Protein AF-A0AAJ2UNJ1-F1 (afdb_monomer)

Radius of gyration: 18.23 Å; Cα contacts (8 Å, |Δi|>4): 199; chains: 1; bounding box: 63×44×53 Å

Mean predicted aligned error: 11.53 Å

Structure (mmCIF, N/CA/C/O backbone):
data_AF-A0AAJ2UNJ1-F1
#
_entry.id   AF-A0AAJ2UNJ1-F1
#
loop_
_atom_site.group_PDB
_atom_site.id
_atom_site.type_symbol
_atom_site.label_atom_id
_atom_site.label_alt_id
_atom_site.label_comp_id
_atom_site.label_asym_id
_atom_site.label_entity_id
_atom_site.label_seq_id
_atom_site.pdbx_PDB_ins_code
_atom_site.Cartn_x
_atom_site.Cartn_y
_atom_site.Cartn_z
_atom_site.occupancy
_atom_site.B_iso_or_equiv
_atom_site.auth_seq_id
_atom_site.auth_comp_id
_atom_site.auth_asym_id
_atom_site.auth_atom_id
_atom_site.pdbx_PDB_model_num
ATOM 1 N N . MET A 1 1 ? -43.414 6.847 25.681 1.00 37.72 1 MET A N 1
ATOM 2 C CA . MET A 1 1 ? -43.436 5.365 25.660 1.00 37.72 1 MET A CA 1
ATOM 3 C C . MET A 1 1 ? -42.540 4.934 24.502 1.00 37.72 1 MET A C 1
ATOM 5 O O . MET A 1 1 ? -42.854 5.292 23.382 1.00 37.72 1 MET A O 1
ATOM 9 N N . LYS A 1 2 ? -41.280 4.579 24.801 1.00 38.00 2 LYS A N 1
ATOM 10 C CA . LYS A 1 2 ? -40.747 3.195 24.901 1.00 38.00 2 LYS A CA 1
ATOM 11 C C . LYS A 1 2 ? -40.383 2.679 23.491 1.00 38.00 2 LYS A C 1
ATOM 13 O O . LYS A 1 2 ? -41.285 2.357 22.737 1.00 38.00 2 LYS A O 1
ATOM 18 N N . SER A 1 3 ? -39.159 2.926 23.015 1.00 46.81 3 SER A N 1
ATOM 19 C CA . SER A 1 3 ? -37.937 2.104 23.182 1.00 46.81 3 SER A CA 1
ATOM 20 C C . SER A 1 3 ? -37.978 0.765 22.446 1.00 46.81 3 SER A C 1
ATOM 22 O O . SER A 1 3 ? -38.972 0.053 22.546 1.00 46.81 3 SER A O 1
ATOM 24 N N . ALA A 1 4 ? -36.807 0.424 21.895 1.00 41.75 4 ALA A N 1
ATOM 25 C CA . ALA A 1 4 ? -36.322 -0.900 21.497 1.00 41.75 4 ALA A CA 1
ATOM 26 C C . ALA A 1 4 ? -36.535 -1.307 20.030 1.00 41.75 4 ALA A C 1
ATOM 28 O O . ALA A 1 4 ? -37.452 -2.048 19.704 1.00 41.75 4 ALA A O 1
ATOM 29 N N . ASP A 1 5 ? -35.605 -0.851 19.190 1.00 42.66 5 ASP A N 1
ATOM 30 C CA . ASP A 1 5 ? -34.996 -1.644 18.113 1.00 42.66 5 ASP A CA 1
ATOM 31 C C . ASP A 1 5 ? -33.625 -0.986 17.827 1.00 42.66 5 ASP A C 1
ATOM 33 O O . ASP A 1 5 ? -33.431 -0.243 16.878 1.00 42.66 5 ASP A O 1
ATOM 37 N N . GLU A 1 6 ? -32.674 -0.902 18.761 1.00 43.62 6 GLU A N 1
ATOM 38 C CA . GLU A 1 6 ? -31.904 -1.989 19.386 1.00 43.62 6 GLU A CA 1
ATOM 39 C C . GLU A 1 6 ? -31.674 -3.231 18.508 1.00 43.62 6 GLU A C 1
ATOM 41 O O . GLU A 1 6 ? -31.698 -4.363 18.973 1.00 43.62 6 GLU A O 1
ATOM 46 N N . ALA A 1 7 ? -31.371 -3.008 17.228 1.00 38.28 7 ALA A N 1
ATOM 47 C CA . ALA A 1 7 ? -30.660 -3.982 16.401 1.00 38.28 7 ALA A CA 1
ATOM 48 C C . ALA A 1 7 ? -29.450 -3.384 15.668 1.00 38.28 7 ALA A C 1
ATOM 50 O O . ALA A 1 7 ? -28.860 -4.041 14.813 1.00 38.28 7 ALA A O 1
ATOM 51 N N . GLN A 1 8 ? -28.958 -2.208 16.083 1.00 42.62 8 GLN A N 1
ATOM 52 C CA . GLN A 1 8 ? -27.571 -1.811 15.803 1.00 42.62 8 GLN A CA 1
ATOM 53 C C . GLN A 1 8 ? -26.628 -2.526 16.782 1.00 42.62 8 GLN A C 1
ATOM 55 O O . GLN A 1 8 ? -25.827 -1.944 17.511 1.00 42.62 8 GLN A O 1
ATOM 60 N N . LYS A 1 9 ? -26.805 -3.846 16.840 1.00 36.94 9 LYS A N 1
ATOM 61 C CA . LYS A 1 9 ? -26.026 -4.779 17.625 1.00 36.94 9 LYS A CA 1
ATOM 62 C C . LYS A 1 9 ? -24.700 -4.954 16.904 1.00 36.94 9 LYS A C 1
ATOM 64 O O . LYS A 1 9 ? -24.553 -5.815 16.047 1.00 36.94 9 LYS A O 1
ATOM 69 N N . THR A 1 10 ? -23.746 -4.111 17.283 1.00 38.69 10 THR A N 1
ATOM 70 C CA . THR A 1 10 ? -22.333 -4.487 17.280 1.00 38.69 10 THR A CA 1
ATOM 71 C C . THR A 1 10 ? -21.801 -4.837 15.887 1.00 38.69 10 THR A C 1
ATOM 73 O O . THR A 1 10 ? -21.350 -5.957 15.650 1.00 38.69 10 THR A O 1
ATOM 76 N N . THR A 1 11 ? -21.779 -3.872 14.961 1.00 41.59 11 THR A N 1
ATOM 77 C CA . THR A 1 11 ? -20.782 -3.957 13.886 1.00 41.59 11 THR A CA 1
ATOM 78 C C . THR A 1 11 ? -19.439 -3.867 14.588 1.00 41.59 11 THR A C 1
ATOM 80 O O . THR A 1 11 ? -19.086 -2.824 15.137 1.00 41.59 11 THR A O 1
ATOM 83 N N . MET A 1 12 ? -18.770 -5.010 14.707 1.00 40.31 12 MET A N 1
ATOM 84 C CA . MET A 1 12 ? -17.450 -5.134 15.305 1.00 40.31 12 MET A CA 1
ATOM 85 C C . MET A 1 12 ? -16.583 -3.971 14.816 1.00 40.31 12 MET A C 1
ATOM 87 O O . MET A 1 12 ? -16.568 -3.687 13.619 1.00 40.31 12 MET A O 1
ATOM 91 N N . ASN A 1 13 ? -15.905 -3.281 15.735 1.00 45.16 13 ASN A N 1
ATOM 92 C CA . ASN A 1 13 ? -14.900 -2.264 15.423 1.00 45.16 13 ASN A CA 1
ATOM 93 C C . ASN A 1 13 ? -13.720 -2.936 14.692 1.00 45.16 13 ASN A C 1
ATOM 95 O O . ASN A 1 13 ? -12.683 -3.233 15.271 1.00 45.16 13 ASN A O 1
ATOM 99 N N . GLY A 1 14 ? -13.933 -3.245 13.421 1.00 51.12 14 GLY A N 1
ATOM 100 C CA . GLY A 1 14 ? -12.994 -3.804 12.464 1.00 51.12 14 GLY A CA 1
ATOM 101 C C . GLY A 1 14 ? -13.311 -3.149 11.132 1.00 51.12 14 GLY A C 1
ATOM 102 O O . GLY A 1 14 ? -13.806 -3.799 10.219 1.00 51.12 14 GLY A O 1
ATOM 103 N N . GLY A 1 15 ? -13.162 -1.823 11.085 1.00 69.94 15 GLY A N 1
ATOM 104 C CA . GLY A 1 15 ? -13.466 -1.030 9.902 1.00 69.94 15 GLY A CA 1
ATOM 105 C C . GLY A 1 15 ? -12.685 -1.542 8.696 1.00 69.94 15 GLY A C 1
ATOM 106 O O . GLY A 1 15 ? -11.512 -1.902 8.806 1.00 69.94 15 GLY A O 1
ATOM 107 N N . THR A 1 16 ? -13.356 -1.588 7.550 1.00 74.19 16 THR A N 1
ATOM 108 C CA . THR A 1 16 ? -12.691 -1.796 6.266 1.00 74.19 16 THR A CA 1
ATOM 109 C C . THR A 1 16 ? -11.725 -0.636 6.025 1.00 74.19 16 THR A C 1
ATOM 111 O O . THR A 1 16 ? -12.111 0.519 6.194 1.00 74.19 16 THR A O 1
ATOM 114 N N . VAL A 1 17 ? -10.481 -0.933 5.651 1.00 82.75 17 VAL A N 1
ATOM 115 C CA . VAL A 1 17 ? -9.459 0.088 5.372 1.00 82.75 17 VAL A CA 1
ATOM 116 C C . VAL A 1 17 ? -9.212 0.126 3.873 1.00 82.75 17 VAL A C 1
ATOM 118 O O . VAL A 1 17 ? -8.845 -0.890 3.287 1.00 82.75 17 VAL A O 1
ATOM 121 N N . GLU A 1 18 ? -9.418 1.282 3.250 1.00 86.81 18 GLU A N 1
ATOM 122 C CA . GLU A 1 18 ? -9.083 1.508 1.845 1.00 86.81 18 GLU A CA 1
ATOM 123 C C . GLU A 1 18 ? -7.770 2.282 1.743 1.00 86.81 18 GLU A C 1
ATOM 125 O O . GLU A 1 18 ? -7.613 3.335 2.360 1.00 86.81 18 GLU A O 1
ATOM 130 N N . LEU A 1 19 ? -6.833 1.754 0.957 1.00 89.12 19 LEU A N 1
ATOM 131 C CA . LEU A 1 19 ? -5.530 2.355 0.717 1.00 89.12 19 LEU A CA 1
ATOM 132 C C . LEU A 1 19 ? -5.208 2.393 -0.770 1.00 89.12 19 LEU A C 1
ATOM 134 O O . LEU A 1 19 ? -5.429 1.422 -1.491 1.00 89.12 19 LEU A O 1
ATOM 138 N N . ARG A 1 20 ? -4.557 3.467 -1.2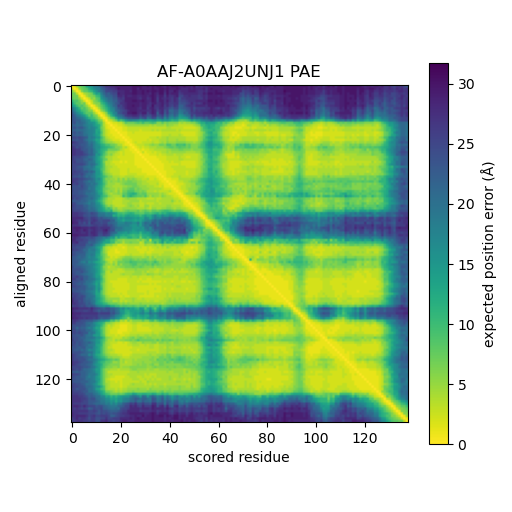04 1.00 89.75 20 ARG A N 1
ATOM 139 C CA . ARG A 1 20 ? -3.913 3.560 -2.515 1.00 89.75 20 ARG A CA 1
ATOM 140 C C . ARG A 1 20 ? -2.407 3.536 -2.323 1.00 89.75 20 ARG A C 1
ATOM 142 O O . ARG A 1 20 ? -1.871 4.281 -1.506 1.00 89.75 20 ARG A O 1
ATOM 149 N N . ILE A 1 21 ? -1.723 2.674 -3.070 1.00 89.75 21 ILE A N 1
ATOM 150 C CA . ILE A 1 21 ? -0.268 2.531 -2.998 1.00 89.75 21 ILE A CA 1
ATOM 151 C C . ILE A 1 21 ? 0.337 2.787 -4.373 1.00 89.75 21 ILE A C 1
ATOM 153 O O . ILE A 1 21 ? 0.098 2.025 -5.311 1.00 89.75 21 ILE A O 1
ATOM 157 N N . GLY A 1 22 ? 1.124 3.852 -4.482 1.00 89.19 22 GLY A N 1
ATOM 158 C CA . GLY A 1 22 ? 1.885 4.207 -5.677 1.00 89.19 22 GLY A CA 1
ATOM 159 C C . GLY A 1 22 ? 3.369 3.898 -5.505 1.00 89.19 22 GLY A C 1
ATOM 160 O O . GLY A 1 22 ? 3.911 4.010 -4.405 1.00 89.19 22 GLY A O 1
ATOM 161 N N . VAL A 1 23 ? 4.028 3.510 -6.595 1.00 87.62 23 VAL A N 1
ATOM 162 C CA . VAL A 1 23 ? 5.487 3.385 -6.665 1.00 87.62 23 VAL A CA 1
ATOM 163 C C . VAL A 1 23 ? 5.971 4.211 -7.842 1.00 87.62 23 VAL A C 1
ATOM 165 O O . VAL A 1 23 ? 5.546 3.957 -8.970 1.00 87.62 23 VAL A O 1
ATOM 168 N N . ASP A 1 24 ? 6.876 5.152 -7.588 1.00 82.69 24 ASP A N 1
ATOM 169 C CA . ASP A 1 24 ? 7.477 5.940 -8.659 1.00 82.69 24 ASP A CA 1
ATOM 170 C C . ASP A 1 24 ? 8.300 5.066 -9.610 1.00 82.69 24 ASP A C 1
ATOM 172 O O . ASP A 1 24 ? 8.989 4.119 -9.211 1.00 82.69 24 ASP A O 1
ATOM 176 N N . GLY A 1 25 ? 8.265 5.442 -10.886 1.00 76.06 25 GLY A N 1
ATOM 177 C CA . GLY A 1 25 ? 8.967 4.762 -11.966 1.00 76.06 25 GLY A CA 1
ATOM 178 C C . GLY A 1 25 ? 8.044 3.922 -12.846 1.00 76.06 25 GLY A C 1
ATOM 179 O O . GLY A 1 25 ? 7.017 3.389 -12.420 1.00 76.06 25 GLY A O 1
ATOM 180 N N . GLU A 1 26 ? 8.431 3.802 -14.112 1.00 75.50 26 GLU A N 1
ATOM 181 C CA . GLU A 1 26 ? 7.666 3.081 -15.125 1.00 75.50 26 GLU A CA 1
ATOM 182 C C . GLU A 1 26 ? 7.413 1.624 -14.697 1.00 75.50 26 GLU A C 1
ATOM 184 O O . GLU A 1 26 ? 8.333 0.866 -14.384 1.00 75.50 26 GLU A O 1
ATOM 189 N N . GLY A 1 27 ? 6.137 1.230 -14.628 1.00 77.25 27 GLY A N 1
ATOM 190 C CA . GLY A 1 27 ? 5.733 -0.126 -14.239 1.00 77.25 27 GLY A CA 1
ATOM 191 C C . GLY A 1 27 ? 5.957 -0.486 -12.761 1.00 77.25 27 GLY A C 1
ATOM 192 O O . GLY A 1 27 ? 5.759 -1.651 -12.383 1.00 77.25 27 GLY A O 1
ATOM 193 N N . GLY A 1 28 ? 6.335 0.477 -11.910 1.00 82.69 28 GLY A N 1
ATOM 194 C CA . GLY A 1 28 ? 6.568 0.271 -10.477 1.00 82.69 28 GLY A CA 1
ATOM 195 C C . GLY A 1 28 ? 5.333 -0.268 -9.756 1.00 82.69 28 GLY A C 1
ATOM 196 O O . GLY A 1 28 ? 5.399 -1.312 -9.095 1.00 82.69 28 GLY A O 1
ATOM 197 N N . SER A 1 29 ? 4.187 0.383 -9.955 1.00 85.69 29 SER A N 1
ATOM 198 C CA . SER A 1 29 ? 2.905 0.002 -9.354 1.00 85.69 29 SER A CA 1
ATOM 199 C C . SER A 1 29 ? 2.349 -1.316 -9.920 1.00 85.69 29 SER A C 1
ATOM 201 O O . SER A 1 29 ? 1.843 -2.147 -9.165 1.00 85.69 29 SER A O 1
ATOM 203 N N . ALA A 1 30 ? 2.538 -1.595 -11.215 1.00 84.12 30 ALA A N 1
ATOM 204 C CA . ALA A 1 30 ? 2.143 -2.876 -11.815 1.00 84.12 30 ALA A CA 1
ATOM 205 C C . ALA A 1 30 ? 2.959 -4.054 -11.254 1.00 84.12 30 ALA A C 1
ATOM 207 O O . ALA A 1 30 ? 2.433 -5.143 -10.999 1.00 84.12 30 ALA A O 1
ATOM 208 N N . THR A 1 31 ? 4.256 -3.839 -11.020 1.00 85.81 31 THR A N 1
ATOM 209 C CA . THR A 1 31 ? 5.102 -4.870 -10.416 1.00 85.81 31 THR A CA 1
ATOM 210 C C . THR A 1 31 ? 4.784 -5.063 -8.936 1.00 85.81 31 THR A C 1
ATOM 212 O O . THR A 1 31 ? 4.836 -6.200 -8.464 1.00 85.81 31 THR A O 1
ATOM 215 N N . LEU A 1 32 ? 4.406 -3.992 -8.227 1.00 86.62 32 LEU A N 1
ATOM 216 C CA . LEU A 1 32 ? 3.931 -4.072 -6.848 1.00 86.62 32 LEU A CA 1
ATOM 217 C C . LEU A 1 32 ? 2.651 -4.901 -6.779 1.00 86.62 32 LEU A C 1
ATOM 219 O O . LEU A 1 32 ? 2.608 -5.865 -6.024 1.00 86.62 32 LEU A O 1
ATOM 223 N N . TYR A 1 33 ? 1.659 -4.597 -7.620 1.00 87.06 33 TYR A N 1
ATOM 224 C CA . TYR A 1 33 ? 0.415 -5.363 -7.702 1.00 87.06 33 TYR A CA 1
ATOM 225 C C . TYR A 1 33 ? 0.675 -6.857 -7.900 1.00 87.06 33 TYR A C 1
ATOM 227 O O . TYR A 1 33 ? 0.160 -7.682 -7.153 1.00 87.06 33 TYR A O 1
ATOM 235 N N . ARG A 1 34 ? 1.532 -7.219 -8.865 1.00 85.75 34 ARG A N 1
ATOM 236 C CA . ARG A 1 34 ? 1.878 -8.625 -9.122 1.00 85.75 34 ARG A CA 1
ATOM 237 C C . ARG A 1 34 ? 2.574 -9.287 -7.934 1.00 85.75 34 ARG A C 1
ATOM 239 O O . ARG A 1 34 ? 2.449 -10.497 -7.764 1.00 85.75 34 ARG A O 1
ATOM 246 N N . TRP A 1 35 ? 3.351 -8.531 -7.167 1.00 86.50 35 TRP A N 1
ATOM 247 C CA . TRP A 1 35 ? 4.042 -9.045 -5.992 1.00 86.50 35 TRP A CA 1
ATOM 248 C C . TRP A 1 35 ? 3.065 -9.247 -4.826 1.00 86.50 35 TRP A C 1
ATOM 250 O O . TRP A 1 35 ? 3.025 -10.340 -4.272 1.00 86.50 35 TRP A O 1
ATOM 260 N N . LEU A 1 36 ? 2.201 -8.266 -4.541 1.00 87.12 36 LEU A N 1
ATOM 261 C CA . LEU A 1 36 ? 1.164 -8.368 -3.507 1.00 87.12 36 LEU A CA 1
ATOM 262 C C . LEU A 1 36 ? 0.130 -9.457 -3.826 1.00 87.12 36 LEU A C 1
ATOM 264 O O . LEU A 1 36 ? -0.273 -10.199 -2.942 1.00 87.12 36 LEU A O 1
ATOM 268 N N . ALA A 1 37 ? -0.247 -9.626 -5.096 1.00 86.44 37 ALA A N 1
ATOM 269 C CA . ALA A 1 37 ? -1.172 -10.676 -5.530 1.00 86.44 37 ALA A CA 1
ATOM 270 C C . ALA A 1 37 ? -0.628 -12.107 -5.345 1.00 86.44 37 ALA A C 1
ATOM 272 O O . ALA A 1 37 ? -1.384 -13.068 -5.476 1.00 86.44 37 ALA A O 1
ATOM 273 N N . ARG A 1 38 ? 0.677 -12.269 -5.078 1.00 85.62 38 ARG A N 1
ATOM 274 C CA . ARG A 1 38 ? 1.287 -13.564 -4.733 1.00 85.62 38 ARG A CA 1
ATOM 275 C C . ARG A 1 38 ? 1.281 -13.841 -3.233 1.00 85.62 38 ARG A C 1
ATOM 277 O O . ARG A 1 38 ? 1.620 -14.957 -2.848 1.00 85.62 38 ARG A O 1
ATOM 284 N N . ASP A 1 39 ? 0.933 -12.856 -2.411 1.00 82.00 39 ASP A N 1
ATOM 285 C CA . ASP A 1 39 ? 0.828 -13.023 -0.971 1.00 82.00 39 ASP A CA 1
ATOM 286 C C . ASP A 1 39 ? -0.538 -13.649 -0.626 1.00 82.00 39 ASP A C 1
ATOM 288 O O . ASP A 1 39 ? -1.582 -13.037 -0.887 1.00 82.00 39 ASP A O 1
ATOM 292 N N . PRO A 1 40 ? -0.567 -14.883 -0.087 1.00 76.44 40 PRO A N 1
ATOM 293 C CA . PRO A 1 40 ? -1.820 -15.558 0.217 1.00 76.44 40 PRO A CA 1
ATOM 294 C C . PRO A 1 40 ? -2.603 -14.838 1.319 1.00 76.44 40 PRO A C 1
ATOM 296 O O . PRO A 1 40 ? -3.826 -14.802 1.244 1.00 76.44 40 PRO A O 1
ATOM 299 N N . ASP A 1 41 ? -1.933 -14.235 2.304 1.00 78.19 41 ASP A N 1
ATOM 300 C CA . ASP A 1 41 ? -2.594 -13.551 3.418 1.00 78.19 41 ASP A CA 1
ATOM 301 C C . ASP A 1 41 ? -3.387 -12.344 2.899 1.00 78.19 41 ASP A C 1
ATOM 303 O O . ASP A 1 41 ? -4.576 -12.198 3.185 1.00 78.19 41 ASP A O 1
ATOM 307 N N . LEU A 1 42 ? -2.780 -11.555 2.008 1.00 78.00 42 LEU A N 1
ATOM 308 C CA . LEU A 1 42 ? -3.448 -10.421 1.361 1.00 78.00 42 LEU A CA 1
ATOM 309 C C . LEU A 1 42 ? -4.568 -10.846 0.410 1.00 78.00 42 LEU A C 1
ATOM 311 O O . LEU A 1 42 ? -5.589 -10.163 0.324 1.00 78.00 42 LEU A O 1
ATOM 315 N N . ALA A 1 43 ? -4.408 -11.975 -0.283 1.00 76.50 43 ALA A N 1
ATOM 316 C CA . ALA A 1 43 ? -5.452 -12.518 -1.147 1.00 76.50 43 ALA A CA 1
ATOM 317 C C . ALA A 1 43 ? -6.698 -12.972 -0.361 1.00 76.50 43 ALA A C 1
ATOM 319 O O . ALA A 1 43 ? -7.810 -12.891 -0.886 1.00 76.50 43 ALA A O 1
ATOM 320 N N . TYR A 1 44 ? -6.530 -13.428 0.887 1.00 78.25 44 TYR A N 1
ATOM 321 C CA . TYR A 1 44 ? -7.644 -13.810 1.761 1.00 78.25 44 TYR A CA 1
ATOM 322 C C . TYR A 1 44 ? -8.246 -12.628 2.528 1.00 78.25 44 TYR A C 1
ATOM 324 O O . TYR A 1 44 ? -9.452 -12.617 2.777 1.00 78.25 44 TYR A O 1
ATOM 332 N N . GLN A 1 45 ? -7.428 -11.646 2.915 1.00 79.44 45 GLN A N 1
ATOM 333 C CA . GLN A 1 45 ? -7.831 -10.567 3.824 1.00 79.44 45 GLN A CA 1
ATOM 334 C C . GLN A 1 45 ? -8.217 -9.256 3.124 1.00 79.44 45 GLN A C 1
ATOM 336 O O . GLN A 1 45 ? -8.683 -8.321 3.786 1.00 79.44 45 GLN A O 1
ATOM 341 N N . GLY A 1 46 ? -8.058 -9.166 1.802 1.00 78.00 46 GLY A N 1
ATOM 342 C CA . GLY A 1 46 ? -8.361 -7.951 1.061 1.00 78.00 46 GLY A CA 1
ATOM 343 C C . GLY A 1 46 ? -8.740 -8.160 -0.399 1.00 78.00 46 GLY A C 1
ATOM 344 O O . GLY A 1 46 ? -8.660 -9.249 -0.966 1.00 78.00 46 GLY A O 1
ATOM 345 N N . ARG A 1 47 ? -9.179 -7.070 -1.027 1.00 83.50 47 ARG A N 1
ATOM 346 C CA . ARG A 1 47 ? -9.347 -6.962 -2.476 1.00 83.50 47 ARG A CA 1
ATOM 347 C C . ARG A 1 47 ? -8.367 -5.934 -3.006 1.00 83.50 47 ARG A C 1
ATOM 349 O O . ARG A 1 47 ? -8.294 -4.825 -2.491 1.00 83.50 47 ARG A O 1
ATOM 356 N N . MET A 1 48 ? -7.638 -6.307 -4.048 1.00 85.56 48 MET A N 1
ATOM 357 C CA . MET A 1 48 ? -6.698 -5.426 -4.729 1.00 85.56 48 MET A CA 1
ATOM 358 C C . MET A 1 48 ? -7.193 -5.164 -6.143 1.00 85.56 48 MET A C 1
ATOM 360 O O . MET A 1 48 ? -7.574 -6.100 -6.847 1.00 85.56 48 MET A O 1
ATOM 364 N N . SER A 1 49 ? -7.163 -3.907 -6.570 1.00 84.25 49 SER A N 1
ATOM 365 C CA . SER A 1 49 ? -7.503 -3.524 -7.937 1.00 84.25 49 SER A CA 1
ATOM 366 C C . SER A 1 49 ? -6.497 -2.517 -8.486 1.00 84.25 49 SER A C 1
ATOM 368 O O . SER A 1 49 ? -6.087 -1.602 -7.768 1.00 84.25 49 SER A O 1
ATOM 370 N N . PRO A 1 50 ? -6.100 -2.648 -9.758 1.00 83.50 50 PRO A N 1
ATOM 371 C CA . PRO A 1 50 ? -5.236 -1.670 -10.396 1.00 83.50 50 PRO A CA 1
ATOM 372 C C . PRO A 1 50 ? -5.968 -0.337 -10.577 1.00 83.50 50 PRO A C 1
ATOM 374 O O . PRO A 1 50 ? -7.118 -0.311 -11.016 1.00 83.50 50 PRO A O 1
ATOM 377 N N . VAL A 1 51 ? -5.296 0.769 -10.265 1.00 80.81 51 VAL A N 1
ATOM 378 C CA . VAL A 1 51 ? -5.746 2.121 -10.600 1.00 80.81 51 VAL A CA 1
ATOM 379 C C . VAL A 1 51 ? -4.973 2.573 -11.828 1.00 80.81 51 VAL A C 1
ATOM 381 O O . VAL A 1 51 ? -3.751 2.729 -11.793 1.00 80.81 51 VAL A O 1
ATOM 384 N N . VAL A 1 52 ? -5.709 2.787 -12.913 1.00 74.81 52 VAL A N 1
ATOM 385 C CA . VAL A 1 52 ? -5.181 3.329 -14.163 1.00 74.81 52 VAL A CA 1
ATOM 386 C C . VAL A 1 52 ? -5.773 4.716 -14.338 1.00 74.81 52 VAL A C 1
ATOM 388 O O . VAL A 1 52 ? -6.993 4.858 -14.435 1.00 74.81 52 VAL A O 1
ATOM 391 N N . THR A 1 53 ? -4.929 5.739 -14.362 1.00 61.91 53 THR A N 1
ATOM 392 C CA . THR A 1 53 ? -5.360 7.089 -14.720 1.00 61.91 53 THR A CA 1
ATOM 393 C C . THR A 1 53 ? -5.551 7.119 -16.235 1.00 61.91 53 THR A C 1
ATOM 395 O O . THR A 1 53 ? -4.638 6.735 -16.973 1.00 61.91 53 THR A O 1
ATOM 398 N N . PRO A 1 54 ? -6.730 7.521 -16.740 1.00 53.00 54 PRO A N 1
ATOM 399 C CA . PRO A 1 54 ? -6.903 7.710 -18.167 1.00 53.00 54 PRO A CA 1
ATOM 400 C C . PRO A 1 54 ? -6.020 8.878 -18.597 1.00 53.00 54 PRO A C 1
ATOM 402 O O . PRO A 1 54 ? -6.210 10.010 -18.151 1.00 53.00 54 PRO A O 1
ATOM 405 N N . THR A 1 55 ? -5.041 8.603 -19.448 1.00 53.81 55 THR A N 1
ATOM 406 C CA . THR A 1 55 ? -4.239 9.661 -20.049 1.00 53.81 55 THR A CA 1
ATOM 407 C C . THR A 1 55 ? -5.104 10.463 -21.026 1.00 53.81 55 THR A C 1
ATOM 409 O O . THR A 1 55 ? -6.014 9.912 -21.657 1.00 53.81 55 THR A O 1
ATOM 412 N N . SER A 1 56 ? -4.857 11.772 -21.131 1.00 51.59 56 SER A N 1
ATOM 413 C CA . SER A 1 56 ? -5.555 12.652 -22.078 1.00 51.59 56 SER A CA 1
ATOM 414 C C . SER A 1 56 ? -5.533 12.069 -23.500 1.00 51.59 56 SER A C 1
ATOM 416 O O . SER A 1 56 ? -4.551 11.427 -23.885 1.00 51.59 56 SER A O 1
ATOM 418 N N . PRO A 1 57 ? -6.590 12.287 -24.309 1.00 47.53 57 PRO A N 1
ATOM 419 C CA . PRO A 1 57 ? -6.667 11.738 -25.659 1.00 47.53 57 PRO A CA 1
ATOM 420 C C . PRO A 1 57 ? -5.481 12.227 -26.505 1.00 47.53 57 PRO A C 1
ATOM 422 O O . PRO A 1 57 ? -5.415 13.396 -26.875 1.00 47.53 57 PRO A O 1
ATOM 425 N N . GLY A 1 58 ? -4.535 11.325 -26.787 1.00 54.97 58 GLY A N 1
ATOM 426 C CA . GLY A 1 58 ? -3.296 11.619 -27.518 1.00 54.97 58 GLY A CA 1
ATOM 427 C C . GLY A 1 58 ? -2.060 10.900 -26.971 1.00 54.97 58 GLY A C 1
ATOM 428 O O . GLY A 1 58 ? -1.131 10.637 -27.730 1.00 54.97 58 GLY A O 1
ATOM 429 N N . GLU A 1 59 ? -2.070 10.506 -25.698 1.00 52.72 59 GLU A N 1
ATOM 430 C CA . GLU A 1 59 ? -1.012 9.691 -25.095 1.00 52.72 59 GLU A CA 1
ATOM 431 C C . GLU A 1 59 ? -1.439 8.214 -25.082 1.00 52.72 59 GLU A C 1
ATOM 433 O O . GLU A 1 59 ? -2.499 7.849 -24.569 1.00 52.72 59 GLU A O 1
ATOM 438 N N . GLN A 1 60 ? -0.653 7.347 -25.725 1.00 52.62 60 GLN A N 1
ATOM 439 C CA . GLN A 1 60 ? -0.962 5.919 -25.810 1.00 52.62 60 GLN A CA 1
ATOM 440 C C . GLN A 1 60 ? -0.744 5.229 -24.459 1.00 52.62 60 GLN A C 1
ATOM 442 O O . GLN A 1 60 ? 0.380 5.157 -23.976 1.00 52.62 60 GLN A O 1
ATOM 447 N N . GLY A 1 61 ? -1.815 4.635 -23.926 1.00 50.44 61 GLY A N 1
ATOM 448 C CA . GLY A 1 61 ? -1.786 3.750 -22.761 1.00 50.44 61 GLY A CA 1
ATOM 449 C C . GLY A 1 61 ? -1.913 4.508 -21.441 1.00 50.44 61 GLY A C 1
ATOM 450 O O . GLY A 1 61 ? -1.065 5.321 -21.094 1.00 50.44 61 GLY A O 1
ATOM 451 N 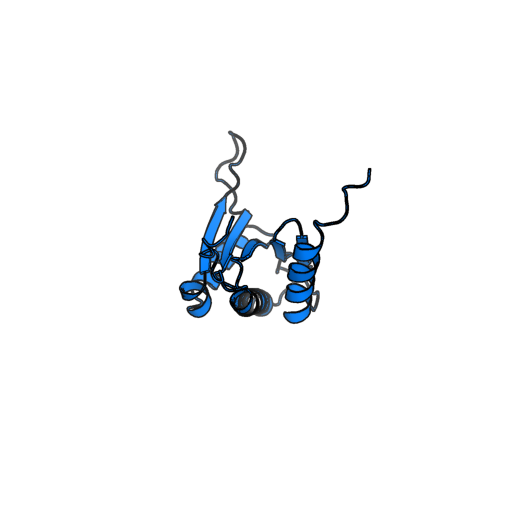N . GLY A 1 62 ? -2.979 4.231 -20.687 1.00 56.34 62 GLY A N 1
ATOM 452 C CA . GLY A 1 62 ? -3.085 4.703 -19.308 1.00 56.34 62 GLY A CA 1
ATOM 453 C C . GLY A 1 62 ? -1.913 4.173 -18.484 1.00 56.34 62 GLY A C 1
ATOM 454 O O . GLY A 1 62 ? -1.653 2.966 -18.487 1.00 56.34 62 GLY A O 1
ATOM 455 N N . THR A 1 63 ? -1.201 5.053 -17.787 1.00 64.06 63 THR A N 1
ATOM 456 C CA . THR A 1 63 ? -0.116 4.634 -16.896 1.00 64.06 63 THR A CA 1
AT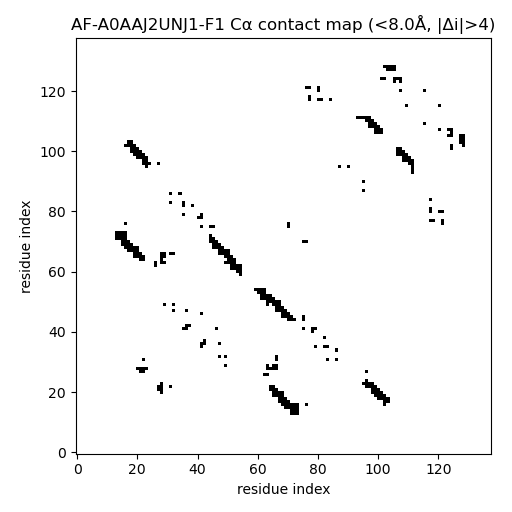OM 457 C C . THR A 1 63 ? -0.733 3.997 -15.655 1.00 64.06 63 THR A C 1
ATOM 459 O O . THR A 1 63 ? -1.599 4.579 -15.002 1.00 64.06 63 THR A O 1
ATOM 462 N N . PHE A 1 64 ? -0.318 2.770 -15.328 1.00 65.12 64 PHE A N 1
ATOM 463 C CA . PHE A 1 64 ? -0.674 2.146 -14.055 1.00 65.12 64 PHE A CA 1
ATOM 464 C C . PHE A 1 64 ? -0.035 2.972 -12.938 1.00 65.12 64 PHE A C 1
ATOM 466 O O . PHE A 1 64 ? 1.163 2.857 -12.679 1.00 65.12 64 PHE A O 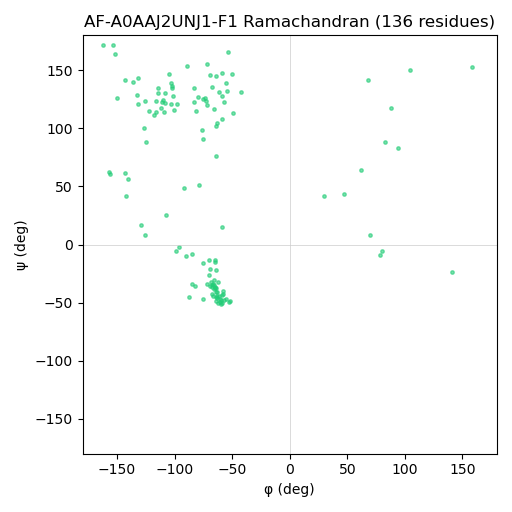1
ATOM 473 N N . GLU A 1 65 ? -0.842 3.792 -12.280 1.00 76.56 65 GLU A N 1
ATOM 474 C CA . GLU A 1 65 ? -0.381 4.789 -11.319 1.00 76.56 65 GLU A CA 1
ATOM 475 C C . GLU A 1 65 ? -0.273 4.189 -9.918 1.00 76.56 65 GLU A C 1
ATOM 477 O O . GLU A 1 65 ? 0.738 4.353 -9.236 1.00 76.56 65 GLU A O 1
ATOM 482 N N . ALA A 1 66 ? -1.282 3.422 -9.498 1.00 83.06 66 ALA A N 1
ATOM 483 C CA . ALA A 1 66 ? -1.378 2.936 -8.127 1.00 83.06 66 ALA A CA 1
ATOM 484 C C . ALA A 1 66 ? -2.127 1.605 -8.018 1.00 83.06 66 ALA A C 1
ATOM 486 O O . ALA A 1 66 ? -2.847 1.175 -8.918 1.00 83.06 66 ALA A O 1
ATOM 487 N N . VAL A 1 67 ? -1.964 0.944 -6.879 1.00 86.50 67 VAL A N 1
ATOM 488 C CA . VAL A 1 67 ? -2.746 -0.221 -6.467 1.00 86.50 67 VAL A CA 1
ATOM 489 C C . VAL A 1 67 ? -3.762 0.241 -5.431 1.00 86.50 67 VAL A C 1
ATOM 491 O O . VAL A 1 67 ? -3.362 0.757 -4.392 1.00 86.50 67 VAL A O 1
ATOM 494 N N . ASN A 1 68 ? -5.056 0.055 -5.695 1.00 88.38 68 ASN A N 1
ATOM 495 C CA . ASN A 1 68 ? -6.079 0.203 -4.664 1.00 88.38 68 ASN A CA 1
ATOM 496 C C . ASN A 1 68 ? -6.177 -1.096 -3.868 1.00 88.38 68 ASN A C 1
ATOM 498 O O . ASN A 1 68 ? -6.218 -2.180 -4.459 1.00 88.38 68 ASN A O 1
ATOM 502 N N . VAL A 1 69 ? -6.229 -0.990 -2.549 1.00 86.00 69 VAL A N 1
ATOM 503 C CA . VAL A 1 69 ? -6.291 -2.114 -1.622 1.00 86.00 69 VAL A CA 1
ATOM 504 C C . VAL A 1 69 ? -7.396 -1.852 -0.613 1.00 86.00 69 VAL A C 1
ATOM 506 O O . VAL A 1 69 ? -7.354 -0.876 0.124 1.00 86.00 69 VAL A O 1
ATOM 509 N N . ILE A 1 70 ? -8.374 -2.748 -0.567 1.00 85.69 70 ILE A N 1
ATOM 510 C CA . ILE A 1 70 ? -9.467 -2.731 0.401 1.00 85.69 70 ILE A CA 1
ATOM 511 C C . ILE A 1 70 ? -9.243 -3.899 1.352 1.00 85.69 70 ILE A C 1
ATOM 513 O O . ILE A 1 70 ? -9.306 -5.057 0.938 1.00 85.69 70 ILE A O 1
ATOM 517 N N . LEU A 1 71 ? -8.975 -3.605 2.615 1.00 83.88 71 LEU A N 1
ATOM 518 C CA . LEU A 1 71 ? -8.683 -4.581 3.657 1.00 83.88 71 LEU A CA 1
ATOM 519 C C . LEU A 1 71 ? -9.891 -4.780 4.563 1.00 83.88 71 LEU A C 1
ATOM 521 O O . LEU A 1 71 ? -10.541 -3.814 4.956 1.00 83.88 71 LEU A O 1
ATOM 525 N N . ALA A 1 72 ? -10.164 -6.026 4.947 1.00 78.69 72 ALA A N 1
ATOM 526 C CA . ALA A 1 72 ? -11.311 -6.354 5.791 1.00 78.69 72 ALA A CA 1
ATOM 527 C C . ALA A 1 72 ? -11.187 -5.834 7.236 1.00 78.69 72 ALA A C 1
ATOM 529 O O . ALA A 1 72 ? -12.199 -5.733 7.924 1.00 78.69 72 ALA A O 1
ATOM 530 N N . ASN A 1 73 ? -9.969 -5.548 7.711 1.00 77.69 73 ASN A N 1
ATOM 531 C CA . ASN A 1 73 ? -9.703 -5.042 9.057 1.00 77.69 73 ASN A CA 1
ATOM 532 C C . ASN A 1 73 ? -8.302 -4.400 9.165 1.00 77.69 73 ASN A C 1
ATOM 534 O O . ASN A 1 73 ? -7.470 -4.525 8.266 1.00 77.69 73 ASN A O 1
ATOM 538 N N . VAL A 1 74 ? -8.028 -3.761 10.307 1.00 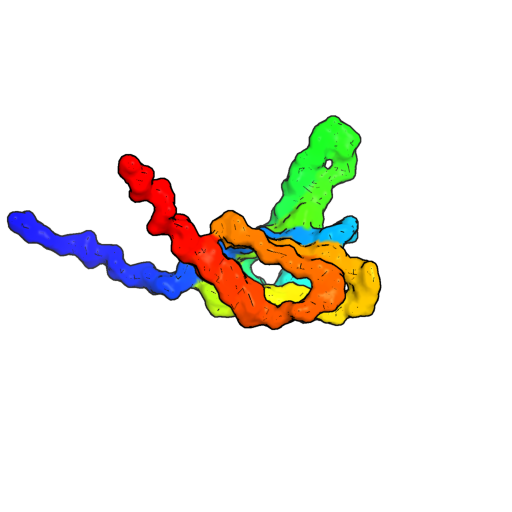71.56 74 VAL A N 1
ATOM 539 C CA . VAL A 1 74 ? -6.747 -3.092 10.611 1.00 71.56 74 VAL A CA 1
ATOM 540 C C . VAL A 1 74 ? -5.586 -4.076 10.818 1.00 71.56 74 VAL A C 1
ATOM 542 O O . VAL A 1 74 ? -4.443 -3.720 10.557 1.00 71.56 74 VAL A O 1
ATOM 545 N N . ALA A 1 75 ? -5.825 -5.325 11.228 1.00 77.12 75 ALA A N 1
ATOM 546 C CA . ALA A 1 75 ? -4.737 -6.302 11.360 1.00 77.12 75 ALA A CA 1
ATOM 547 C C . ALA A 1 75 ? -4.108 -6.632 9.992 1.00 77.12 75 ALA A C 1
ATOM 549 O O . ALA A 1 75 ? -2.886 -6.726 9.881 1.00 77.12 75 ALA A O 1
ATOM 550 N N . ALA A 1 76 ? -4.926 -6.681 8.936 1.00 82.38 76 ALA A N 1
ATOM 551 C CA . ALA A 1 76 ? -4.472 -6.870 7.560 1.00 82.38 76 ALA A CA 1
ATOM 552 C C . ALA A 1 76 ? -3.599 -5.705 7.042 1.00 82.38 76 ALA A C 1
ATOM 554 O O . ALA A 1 76 ? -2.800 -5.888 6.121 1.00 82.38 76 ALA A O 1
ATOM 555 N N . LEU A 1 77 ? -3.700 -4.511 7.650 1.00 84.44 77 LEU A N 1
ATOM 556 C CA . LEU A 1 77 ? -2.840 -3.368 7.315 1.00 84.44 77 LEU A CA 1
ATOM 557 C C . LEU A 1 77 ? -1.381 -3.665 7.665 1.00 84.44 77 LEU A C 1
ATOM 559 O O . LEU A 1 77 ? -0.482 -3.303 6.909 1.00 84.44 77 LEU A O 1
ATOM 563 N N . GLY A 1 78 ? -1.151 -4.366 8.778 1.00 86.75 78 GLY A N 1
ATOM 564 C CA . GLY A 1 78 ? 0.181 -4.802 9.184 1.00 86.75 78 GLY A CA 1
ATOM 565 C C . GLY A 1 78 ? 0.823 -5.710 8.141 1.00 86.75 78 GLY A C 1
ATOM 566 O O . GLY A 1 78 ? 1.925 -5.415 7.673 1.00 86.75 78 GLY A O 1
ATOM 567 N N . SER A 1 79 ? 0.102 -6.755 7.719 1.00 86.50 79 SER A N 1
ATOM 568 C CA . SER A 1 79 ? 0.545 -7.655 6.649 1.00 86.50 79 SER A CA 1
ATOM 569 C C . SER A 1 79 ? 0.856 -6.878 5.369 1.00 86.50 79 SER A C 1
ATOM 571 O O . SER A 1 79 ? 1.932 -7.048 4.801 1.00 86.50 79 SER A O 1
ATOM 573 N N . LEU A 1 80 ? -0.024 -5.957 4.954 1.00 87.94 80 LEU A N 1
ATOM 574 C CA . LEU A 1 80 ? 0.166 -5.152 3.744 1.00 87.94 80 LEU A CA 1
ATOM 575 C C . LEU A 1 80 ? 1.428 -4.286 3.808 1.00 87.94 80 LEU A C 1
ATOM 577 O O . LEU A 1 80 ? 2.231 -4.296 2.875 1.00 87.94 80 LEU A O 1
ATOM 581 N N . VAL A 1 81 ? 1.621 -3.546 4.900 1.00 89.81 81 VAL A N 1
ATOM 582 C CA . VAL A 1 81 ? 2.781 -2.661 5.067 1.00 89.81 81 VAL A CA 1
ATOM 583 C C . VAL A 1 81 ? 4.078 -3.469 5.077 1.00 89.81 81 VAL A C 1
ATOM 585 O O . VAL A 1 81 ? 5.034 -3.096 4.394 1.00 89.81 81 VAL A O 1
ATOM 588 N N . VAL A 1 82 ? 4.114 -4.599 5.791 1.00 89.62 82 VAL A N 1
ATOM 589 C CA . VAL A 1 82 ? 5.274 -5.502 5.794 1.00 89.62 82 VAL A CA 1
ATOM 590 C C . VAL A 1 82 ? 5.558 -6.009 4.388 1.00 89.62 82 VAL A C 1
ATOM 592 O O . VAL A 1 82 ? 6.694 -5.910 3.930 1.00 89.62 82 VAL A O 1
ATOM 595 N N . ALA A 1 83 ? 4.532 -6.471 3.676 1.00 88.75 83 ALA A N 1
ATOM 596 C CA . ALA A 1 83 ? 4.654 -6.970 2.319 1.00 88.75 83 ALA A CA 1
ATOM 597 C C . ALA A 1 83 ? 5.273 -5.888 1.397 1.00 88.75 83 ALA A C 1
ATOM 599 O O . ALA A 1 83 ? 6.278 -6.127 0.722 1.00 88.75 83 ALA A O 1
ATOM 600 N N . VAL A 1 84 ? 4.783 -4.645 1.447 1.00 88.44 84 VAL A N 1
ATOM 601 C CA . VAL A 1 84 ? 5.344 -3.527 0.663 1.00 88.44 84 VAL A CA 1
ATOM 602 C C . VAL A 1 84 ? 6.798 -3.209 1.051 1.00 88.44 84 VAL A C 1
ATOM 604 O O . VAL A 1 84 ? 7.637 -2.968 0.177 1.00 88.44 84 VAL A O 1
ATOM 607 N N . LEU A 1 85 ? 7.142 -3.238 2.341 1.00 88.38 85 LEU A N 1
ATOM 608 C CA . LEU A 1 85 ? 8.519 -3.022 2.802 1.00 88.38 85 LEU A CA 1
ATOM 609 C C . LEU A 1 85 ? 9.462 -4.159 2.387 1.00 88.38 85 LEU A C 1
ATOM 611 O O . LEU A 1 85 ? 10.618 -3.905 2.026 1.00 88.38 85 LEU A O 1
ATOM 615 N N . THR A 1 86 ? 8.988 -5.405 2.385 1.00 88.44 86 THR A N 1
ATOM 616 C CA . THR A 1 86 ? 9.726 -6.559 1.865 1.00 88.44 86 THR A CA 1
ATOM 617 C C . THR A 1 86 ? 9.967 -6.399 0.371 1.00 88.44 86 THR A C 1
ATOM 619 O O . THR A 1 86 ? 11.114 -6.496 -0.065 1.00 88.44 86 THR A O 1
ATOM 622 N N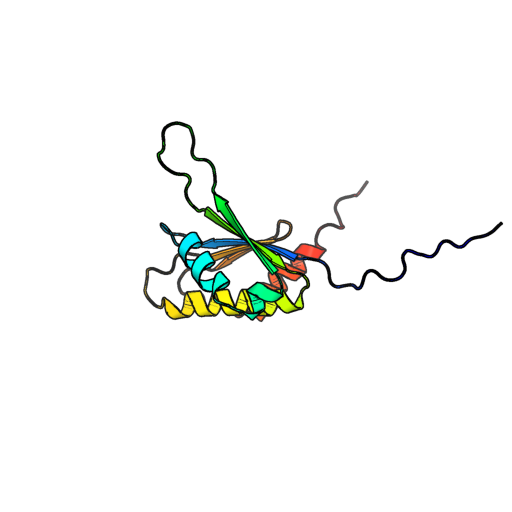 . TYR A 1 87 ? 8.934 -6.058 -0.405 1.00 86.06 87 TYR A N 1
ATOM 623 C CA . TYR A 1 87 ? 9.052 -5.735 -1.827 1.00 86.06 87 TYR A CA 1
ATOM 624 C C . TYR A 1 87 ? 10.123 -4.669 -2.079 1.00 86.06 87 TYR A C 1
ATOM 626 O O . TYR A 1 87 ? 11.029 -4.886 -2.887 1.00 86.06 87 TYR A O 1
ATOM 634 N N . ARG A 1 88 ? 10.098 -3.564 -1.322 1.00 85.06 88 ARG A N 1
ATOM 635 C CA . ARG A 1 88 ? 11.127 -2.516 -1.398 1.00 85.06 88 ARG A CA 1
ATOM 636 C C . ARG A 1 88 ? 12.523 -3.061 -1.092 1.00 85.06 88 ARG A C 1
ATOM 638 O O . ARG A 1 88 ? 13.481 -2.755 -1.795 1.00 85.06 88 ARG A O 1
ATOM 645 N N . SER A 1 89 ? 12.642 -3.899 -0.066 1.00 82.81 89 SER A N 1
ATOM 646 C CA . SER A 1 89 ? 13.922 -4.468 0.370 1.00 82.81 89 SER A CA 1
ATOM 647 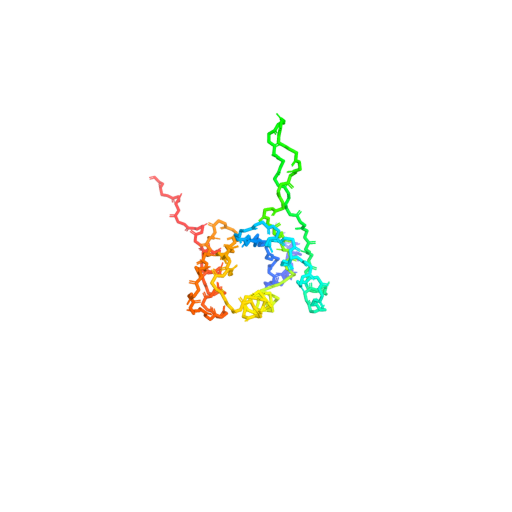C C . SER A 1 89 ? 14.525 -5.427 -0.658 1.00 82.81 89 SER A C 1
ATOM 649 O O . SER A 1 89 ? 15.745 -5.441 -0.827 1.00 82.81 89 SER A O 1
ATOM 651 N N . THR A 1 90 ? 13.695 -6.175 -1.399 1.00 82.69 90 THR A N 1
ATOM 652 C CA . THR A 1 90 ? 14.169 -7.045 -2.494 1.00 82.69 90 THR A CA 1
ATOM 653 C C . THR A 1 90 ? 14.790 -6.275 -3.660 1.00 82.69 90 THR A C 1
ATOM 655 O O . THR A 1 90 ? 15.497 -6.864 -4.474 1.00 82.69 90 THR A O 1
ATOM 658 N N . ARG A 1 91 ? 14.578 -4.956 -3.729 1.00 74.50 91 ARG A N 1
ATOM 659 C CA . ARG A 1 91 ? 15.097 -4.076 -4.783 1.00 74.50 91 ARG A CA 1
ATOM 660 C C . ARG A 1 91 ? 16.231 -3.157 -4.342 1.00 74.50 91 ARG A C 1
ATOM 662 O O . ARG A 1 91 ? 16.429 -2.106 -4.951 1.00 74.50 91 ARG A O 1
ATOM 669 N N . ARG A 1 92 ? 16.995 -3.532 -3.306 1.00 56.22 92 ARG A N 1
ATOM 670 C CA . ARG A 1 92 ? 18.166 -2.751 -2.867 1.00 56.22 92 ARG A CA 1
ATOM 671 C C . ARG A 1 92 ? 19.082 -2.399 -4.052 1.00 56.22 92 ARG A C 1
ATOM 673 O O . ARG A 1 92 ? 19.713 -3.264 -4.647 1.00 56.22 92 ARG A O 1
ATOM 680 N N . GLY A 1 93 ? 19.130 -1.102 -4.344 1.00 52.31 93 GLY A N 1
ATOM 681 C CA . GLY A 1 93 ? 19.817 -0.451 -5.455 1.00 52.31 93 GLY A CA 1
ATOM 682 C C . GLY A 1 93 ? 19.163 0.914 -5.699 1.00 52.31 93 GLY A C 1
ATOM 683 O O . GLY A 1 93 ? 17.989 1.087 -5.374 1.00 52.31 93 GLY A O 1
ATOM 684 N N . ASN A 1 94 ? 19.905 1.881 -6.244 1.00 46.34 94 ASN A N 1
ATOM 685 C CA . ASN A 1 94 ? 19.540 3.298 -6.460 1.00 46.34 94 ASN A CA 1
ATOM 686 C C . ASN A 1 94 ? 18.285 3.558 -7.343 1.00 46.34 94 ASN A C 1
ATOM 688 O O . ASN A 1 94 ? 18.091 4.667 -7.827 1.00 46.34 94 ASN A O 1
ATOM 692 N N . SER A 1 95 ? 17.459 2.541 -7.593 1.00 53.69 95 SER A N 1
ATOM 693 C CA . SER A 1 95 ? 16.335 2.533 -8.539 1.00 53.69 95 SER A CA 1
ATOM 694 C C . SER A 1 95 ? 15.007 2.112 -7.902 1.00 53.69 95 SER A C 1
ATOM 696 O O . SER A 1 95 ? 14.030 1.884 -8.609 1.00 53.69 95 SER A O 1
ATOM 698 N N . SER A 1 96 ? 14.950 1.972 -6.575 1.00 62.41 96 SER A N 1
ATOM 699 C CA . SER A 1 96 ? 13.668 1.851 -5.878 1.00 62.41 96 SER A CA 1
ATOM 700 C C . SER A 1 96 ? 13.049 3.243 -5.807 1.00 62.41 96 SER A C 1
ATOM 702 O O . SER A 1 96 ? 13.468 4.029 -4.967 1.00 62.41 96 SER A O 1
ATOM 704 N N . GLY A 1 97 ? 12.123 3.572 -6.711 1.00 72.81 97 GLY A N 1
ATOM 705 C CA . GLY A 1 97 ? 11.369 4.828 -6.645 1.00 72.81 97 GLY A CA 1
ATOM 706 C C . GLY A 1 97 ? 10.685 5.024 -5.288 1.00 72.81 97 GLY A C 1
ATOM 707 O O . GLY A 1 97 ? 10.590 4.083 -4.488 1.00 72.81 97 GLY A O 1
ATOM 708 N N . SER A 1 98 ? 10.225 6.247 -5.016 1.00 85.00 98 SER A N 1
ATOM 709 C CA . SER A 1 98 ? 9.479 6.521 -3.789 1.00 85.00 98 SER A CA 1
ATOM 710 C C . SER A 1 98 ? 8.220 5.643 -3.725 1.00 85.00 98 SER A C 1
ATOM 712 O O . SER A 1 98 ? 7.648 5.260 -4.753 1.00 85.00 98 SER A O 1
ATOM 714 N N . ILE A 1 99 ? 7.816 5.262 -2.512 1.00 88.88 99 ILE A N 1
ATOM 715 C CA . ILE A 1 99 ? 6.566 4.531 -2.276 1.00 88.88 99 ILE A CA 1
ATOM 716 C C . ILE A 1 99 ? 5.614 5.457 -1.539 1.00 88.88 99 ILE A C 1
ATOM 718 O O . ILE A 1 99 ? 5.929 5.912 -0.441 1.00 88.88 99 ILE A O 1
ATOM 722 N N . ARG A 1 100 ? 4.434 5.686 -2.109 1.00 90.44 100 ARG A N 1
ATOM 723 C CA . ARG A 1 100 ? 3.393 6.527 -1.522 1.00 90.44 100 ARG A CA 1
ATOM 724 C C . ARG A 1 100 ? 2.218 5.671 -1.074 1.00 90.44 100 ARG A C 1
ATOM 726 O O . ARG A 1 100 ? 1.643 4.954 -1.884 1.00 90.44 100 ARG A O 1
ATOM 733 N N . PHE A 1 101 ? 1.850 5.785 0.194 1.00 90.38 101 PHE A N 1
ATOM 734 C CA . PHE A 1 101 ? 0.617 5.256 0.768 1.00 90.38 101 PHE A CA 1
ATOM 735 C C . PHE A 1 101 ? -0.370 6.403 0.942 1.00 90.38 101 PHE A C 1
ATOM 737 O O . PHE A 1 101 ? -0.001 7.460 1.448 1.00 90.38 101 PHE A O 1
ATOM 744 N N . GLU A 1 102 ? -1.617 6.189 0.559 1.00 89.00 102 GLU A N 1
ATOM 745 C CA . GLU A 1 102 ? -2.701 7.139 0.765 1.00 89.00 102 GLU A CA 1
ATOM 746 C C . GLU A 1 102 ? -3.917 6.419 1.348 1.00 89.00 102 GLU A C 1
ATOM 748 O O . GLU A 1 102 ? -4.335 5.395 0.816 1.00 89.00 102 GLU A O 1
ATOM 753 N N . SER A 1 103 ? -4.470 6.931 2.445 1.00 85.38 103 SER A N 1
ATOM 754 C CA . SER A 1 103 ? -5.656 6.382 3.116 1.00 85.38 103 SER A CA 1
ATOM 755 C C . SER A 1 103 ? -6.414 7.512 3.795 1.00 85.38 103 SER A C 1
ATOM 757 O O . SER A 1 103 ? -5.814 8.239 4.577 1.00 85.38 103 SER A O 1
ATOM 759 N N . GLN A 1 104 ? -7.714 7.661 3.522 1.00 81.38 104 GLN A N 1
ATOM 760 C CA . GLN A 1 104 ? -8.578 8.668 4.169 1.00 81.38 104 GLN A CA 1
ATOM 761 C C . GLN A 1 104 ? -7.954 10.084 4.201 1.00 81.38 104 GLN A C 1
ATOM 763 O O . GLN A 1 104 ? -7.939 10.758 5.221 1.00 81.38 104 GLN A O 1
ATOM 768 N N . GLY A 1 105 ? -7.344 10.518 3.090 1.00 78.56 105 GLY A N 1
ATOM 769 C CA . GLY A 1 105 ? -6.682 11.830 2.989 1.00 78.56 105 GLY A CA 1
ATOM 770 C C . GLY A 1 105 ? -5.285 11.920 3.622 1.00 78.56 105 GLY A C 1
ATOM 771 O O . GLY A 1 105 ? -4.566 12.887 3.375 1.00 78.56 105 GLY A O 1
ATOM 772 N N . VAL A 1 106 ? -4.849 10.904 4.368 1.00 85.38 106 VAL A N 1
ATOM 773 C CA . VAL A 1 106 ? -3.484 10.792 4.890 1.00 85.38 106 VAL A CA 1
ATOM 774 C C . VAL A 1 106 ? -2.562 10.282 3.803 1.00 85.38 106 VAL A C 1
ATOM 776 O O . VAL A 1 106 ? -2.806 9.218 3.238 1.00 85.38 106 VAL A O 1
ATOM 779 N N . VAL A 1 107 ? -1.465 10.997 3.560 1.00 87.31 107 VAL A N 1
ATOM 780 C CA . VAL A 1 107 ? -0.427 10.588 2.612 1.00 87.31 107 VAL A CA 1
ATOM 781 C C . VAL A 1 107 ? 0.881 10.339 3.355 1.00 87.31 107 VAL A C 1
ATOM 783 O O . VAL A 1 107 ? 1.410 11.224 4.026 1.00 87.31 107 VAL A O 1
ATOM 786 N N . VAL A 1 108 ? 1.426 9.134 3.206 1.00 89.62 108 VAL A N 1
ATOM 787 C CA . VAL A 1 108 ? 2.742 8.747 3.721 1.00 89.62 108 VAL A CA 1
ATOM 788 C C . VAL A 1 108 ? 3.628 8.377 2.540 1.00 89.62 108 VAL A C 1
ATOM 790 O O . VAL A 1 108 ? 3.418 7.351 1.897 1.00 89.62 108 VAL A O 1
ATOM 793 N N . THR A 1 109 ? 4.639 9.197 2.264 1.00 89.56 109 THR A N 1
ATOM 794 C CA . THR A 1 109 ? 5.639 8.925 1.224 1.00 89.56 109 THR A CA 1
ATOM 795 C C . THR A 1 109 ? 6.930 8.435 1.860 1.00 89.56 109 THR A C 1
ATOM 797 O O . THR A 1 109 ? 7.386 8.985 2.865 1.00 89.56 109 THR A O 1
ATOM 800 N N . ILE A 1 110 ? 7.519 7.397 1.274 1.00 89.19 110 ILE A N 1
ATOM 801 C CA . ILE A 1 110 ? 8.816 6.876 1.669 1.00 89.19 110 ILE A CA 1
ATOM 802 C C . ILE A 1 110 ? 9.805 7.046 0.529 1.00 89.19 110 ILE A C 1
ATOM 804 O O . ILE A 1 110 ? 9.697 6.387 -0.507 1.00 89.19 110 ILE A O 1
ATOM 808 N N . GLU A 1 111 ? 10.798 7.888 0.776 1.00 87.00 111 GLU A N 1
ATOM 809 C CA . GLU A 1 111 ? 11.863 8.187 -0.168 1.00 87.00 111 GLU A CA 1
ATOM 810 C C . GLU A 1 111 ? 12.845 7.011 -0.334 1.00 87.00 111 GLU A C 1
ATOM 812 O O . GLU A 1 111 ? 13.008 6.169 0.566 1.00 87.00 111 GLU A O 1
ATOM 817 N N . PRO A 1 112 ? 13.537 6.934 -1.486 1.00 81.56 112 PRO A N 1
ATOM 818 C CA . PRO A 1 112 ? 14.619 5.980 -1.691 1.00 81.56 112 PRO A CA 1
ATOM 819 C C . PRO A 1 112 ? 15.686 6.100 -0.599 1.00 81.56 112 PRO A C 1
ATOM 821 O O . PRO A 1 112 ? 16.180 7.181 -0.292 1.00 81.56 112 PRO A O 1
ATOM 824 N N . GLY A 1 113 ? 16.084 4.964 -0.025 1.00 79.38 113 GLY A N 1
ATOM 825 C CA . GLY A 1 113 ? 17.119 4.917 1.014 1.00 79.38 113 GLY A CA 1
ATOM 826 C C . GLY A 1 113 ? 16.640 5.289 2.420 1.00 79.38 113 GLY A C 1
ATOM 827 O O . GLY A 1 113 ? 17.392 5.092 3.373 1.00 79.38 113 GLY A O 1
ATOM 828 N N . THR A 1 114 ? 15.392 5.736 2.590 1.00 84.12 114 THR A N 1
ATOM 829 C CA . THR A 1 114 ? 14.820 5.983 3.917 1.00 84.12 114 THR A CA 1
ATOM 830 C C . THR A 1 114 ? 14.527 4.669 4.633 1.00 84.12 114 THR A C 1
ATOM 832 O O . THR A 1 114 ? 13.774 3.810 4.157 1.00 84.12 114 THR A O 1
ATOM 835 N N . GLN A 1 115 ? 15.108 4.517 5.821 1.00 83.38 115 GLN A N 1
ATOM 836 C CA . GLN A 1 115 ? 14.746 3.449 6.738 1.00 83.38 115 GLN A CA 1
ATOM 837 C C . G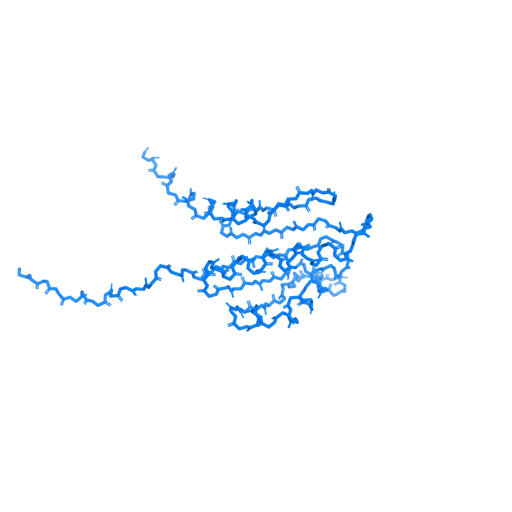LN A 1 115 ? 13.509 3.881 7.526 1.00 83.38 115 GLN A C 1
ATOM 839 O O . GLN A 1 115 ? 13.511 4.917 8.177 1.00 83.38 115 GLN A O 1
ATOM 844 N N . VAL A 1 116 ? 12.450 3.085 7.432 1.00 85.75 116 VAL A N 1
ATOM 845 C CA . VAL A 1 116 ? 11.185 3.303 8.136 1.00 85.75 116 VAL A CA 1
ATOM 846 C C . VAL A 1 116 ? 10.635 1.944 8.541 1.00 85.75 116 VAL A C 1
ATOM 848 O O . VAL A 1 116 ? 10.780 0.969 7.794 1.00 85.75 116 VAL A O 1
ATOM 851 N N . SER A 1 117 ? 10.045 1.881 9.729 1.00 89.75 117 SER A N 1
ATOM 852 C CA . SER A 1 117 ? 9.453 0.665 10.282 1.00 89.75 117 SER A CA 1
ATOM 853 C C . SER A 1 117 ? 7.987 0.530 9.874 1.00 89.75 117 SER A C 1
ATOM 855 O O . SER A 1 117 ? 7.300 1.527 9.651 1.00 89.75 117 SER A O 1
ATOM 857 N N . ALA A 1 118 ? 7.484 -0.706 9.822 1.00 88.88 118 ALA A N 1
ATOM 858 C CA . ALA A 1 118 ? 6.070 -0.961 9.544 1.00 88.88 118 ALA A CA 1
ATOM 859 C C . ALA A 1 118 ? 5.157 -0.267 10.568 1.00 88.88 118 ALA A C 1
ATOM 861 O O . ALA A 1 118 ? 4.176 0.365 10.191 1.00 88.88 118 ALA A O 1
ATOM 862 N N . GLU A 1 119 ? 5.531 -0.325 11.847 1.00 89.06 119 GLU A N 1
ATOM 863 C CA . GLU A 1 119 ? 4.803 0.295 12.960 1.00 89.06 119 GLU A CA 1
ATOM 864 C C . GLU A 1 119 ? 4.630 1.806 12.775 1.00 89.06 119 GLU A C 1
ATOM 866 O O . GLU A 1 119 ? 3.549 2.331 13.019 1.00 89.06 119 GLU A O 1
ATOM 871 N N . GLU A 1 120 ? 5.657 2.500 12.279 1.00 89.19 120 GLU A N 1
ATOM 872 C CA . GLU A 1 120 ? 5.590 3.944 12.040 1.00 89.19 120 GLU A CA 1
ATOM 873 C C . GLU A 1 120 ? 4.613 4.281 10.908 1.00 89.19 120 GLU A C 1
ATOM 875 O O . GLU A 1 120 ? 3.807 5.200 11.034 1.00 89.19 120 GLU A O 1
ATOM 880 N N . ILE A 1 121 ? 4.638 3.515 9.814 1.00 89.25 121 ILE A N 1
ATOM 881 C CA . ILE A 1 121 ? 3.709 3.710 8.692 1.00 89.25 121 ILE A CA 1
ATOM 882 C C . ILE A 1 121 ? 2.271 3.455 9.152 1.00 89.25 121 ILE A C 1
ATOM 884 O O . ILE A 1 121 ? 1.388 4.262 8.875 1.00 89.25 121 ILE A O 1
ATOM 888 N N . ILE A 1 122 ? 2.042 2.365 9.889 1.00 88.69 122 ILE A N 1
ATOM 889 C CA . ILE A 1 122 ? 0.724 2.007 10.430 1.00 88.69 122 ILE A CA 1
ATOM 890 C C . ILE A 1 122 ? 0.223 3.093 11.382 1.00 88.69 122 ILE A C 1
ATOM 892 O O . ILE A 1 122 ? -0.936 3.494 11.278 1.00 88.69 122 ILE A O 1
ATOM 896 N N . ALA A 1 123 ? 1.084 3.594 12.271 1.00 86.88 123 ALA A N 1
ATOM 897 C CA . ALA A 1 123 ? 0.739 4.665 13.196 1.00 86.88 123 ALA A CA 1
ATOM 898 C C . ALA A 1 123 ? 0.330 5.933 12.441 1.00 86.88 123 ALA A C 1
ATOM 900 O O . ALA A 1 123 ? -0.731 6.478 12.715 1.00 86.88 123 ALA A O 1
ATOM 901 N N . ARG A 1 124 ? 1.101 6.355 11.430 1.00 87.31 124 ARG A N 1
ATOM 902 C CA . ARG A 1 124 ? 0.787 7.550 10.626 1.00 87.31 124 ARG A CA 1
ATOM 903 C C . ARG A 1 124 ? -0.511 7.397 9.833 1.00 87.31 124 ARG A C 1
ATOM 905 O O . ARG A 1 124 ? -1.300 8.333 9.789 1.00 87.31 124 ARG A O 1
ATOM 912 N N . LEU A 1 125 ? -0.752 6.224 9.244 1.00 84.88 125 LEU A N 1
ATOM 913 C CA . LEU A 1 125 ? -1.991 5.934 8.511 1.00 84.88 125 LEU A CA 1
ATOM 914 C C . LEU A 1 125 ? -3.217 5.847 9.435 1.00 84.88 125 LEU A C 1
ATOM 916 O O . LEU A 1 125 ? -4.315 6.199 9.013 1.00 84.88 125 LEU A O 1
ATOM 920 N N . SER A 1 126 ? -3.038 5.391 10.678 1.00 79.56 126 SER A N 1
ATOM 921 C CA . SER A 1 126 ? -4.122 5.269 11.664 1.00 79.56 126 SER A CA 1
ATOM 922 C C . SER A 1 126 ? -4.424 6.587 12.381 1.00 79.56 126 SER A C 1
ATOM 924 O O . SER A 1 126 ? -5.580 6.860 12.682 1.00 79.56 126 SER A O 1
ATOM 926 N N . ASP A 1 127 ? -3.405 7.406 12.647 1.00 73.69 127 ASP A N 1
ATOM 927 C CA . ASP A 1 127 ? -3.533 8.689 13.348 1.00 73.69 127 ASP A CA 1
ATOM 928 C C . ASP A 1 127 ? -4.324 9.707 12.519 1.00 73.69 127 ASP A C 1
ATOM 930 O O . ASP A 1 127 ? -5.264 10.332 13.007 1.00 73.69 127 ASP A O 1
ATOM 934 N N . GLY A 1 128 ? -4.040 9.801 11.218 1.00 59.97 128 GLY A N 1
ATOM 935 C CA . GLY A 1 128 ? -4.781 10.724 10.364 1.00 59.97 128 GLY A CA 1
ATOM 936 C C . GLY A 1 128 ? -6.204 10.261 10.002 1.00 59.97 128 GLY A C 1
ATOM 937 O O . GLY A 1 128 ? -7.021 11.105 9.652 1.00 59.97 128 GLY A O 1
ATOM 938 N N . ALA A 1 129 ? -6.553 8.980 10.196 1.00 54.44 129 ALA A N 1
ATOM 939 C CA . ALA A 1 129 ? -7.946 8.508 10.145 1.00 54.44 129 ALA A CA 1
ATOM 940 C C . ALA A 1 129 ? -8.790 8.996 11.349 1.00 54.44 129 ALA A C 1
ATOM 942 O O . ALA A 1 129 ? -10.016 8.910 11.334 1.00 54.44 129 ALA A O 1
ATOM 943 N N . GLY A 1 130 ? -8.143 9.517 12.400 1.00 48.34 130 GLY A N 1
ATOM 944 C CA . GLY A 1 130 ? -8.790 10.144 13.556 1.00 48.34 130 GLY A CA 1
ATOM 945 C C . GLY A 1 130 ? -8.897 11.674 13.478 1.00 48.34 130 GLY A C 1
ATOM 946 O O . GLY A 1 130 ? -9.455 12.280 14.390 1.00 48.34 130 GLY A O 1
ATOM 947 N N . GLY A 1 131 ? -8.372 12.308 12.421 1.00 43.00 131 GLY A N 1
ATOM 948 C CA . GLY A 1 131 ? -8.207 13.766 12.334 1.00 43.00 131 GLY A CA 1
ATOM 949 C C . GLY A 1 131 ? -9.426 14.567 11.856 1.00 43.00 131 GLY A C 1
ATOM 950 O O . GLY A 1 131 ? -9.422 15.794 11.935 1.00 43.00 131 GLY A O 1
ATOM 951 N N .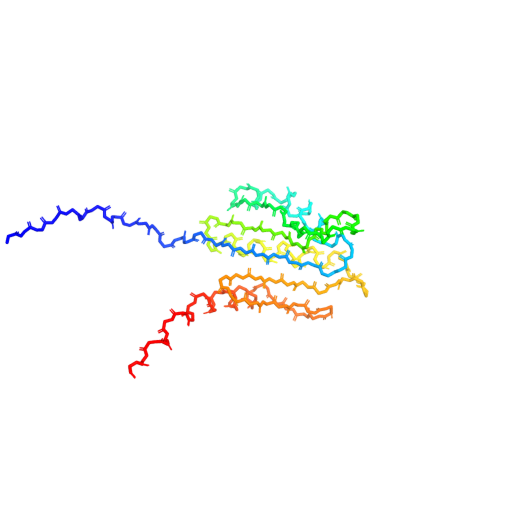 GLU A 1 132 ? -10.493 13.919 11.387 1.00 45.22 132 GLU A N 1
ATOM 952 C CA . GLU A 1 132 ? -11.685 14.599 10.857 1.00 45.22 132 GLU A CA 1
ATOM 953 C C . GLU A 1 132 ? -12.768 14.833 11.929 1.00 45.22 132 GLU A C 1
ATOM 955 O O . GLU A 1 132 ? -13.936 14.521 11.715 1.00 45.22 132 GLU A O 1
ATOM 960 N N . GLN A 1 133 ? -12.422 15.378 13.103 1.00 44.19 133 GLN A N 1
ATOM 961 C CA . GLN A 1 133 ? -13.421 15.858 14.078 1.00 44.19 133 GLN A CA 1
ATOM 962 C C . GLN A 1 133 ? -13.019 17.146 14.813 1.00 44.19 133 GLN A C 1
ATOM 964 O O . GLN A 1 133 ? -13.293 17.266 15.996 1.00 44.19 133 GLN A O 1
ATOM 969 N N . GLU A 1 134 ? -12.433 18.157 14.160 1.00 41.62 134 GLU A N 1
ATOM 970 C CA . GLU A 1 134 ? -12.466 19.514 14.747 1.00 41.62 134 GLU A CA 1
ATOM 971 C C . GLU A 1 134 ? -12.294 20.651 13.725 1.00 41.62 134 GLU A C 1
ATOM 973 O O . GLU A 1 134 ? -11.364 21.440 13.791 1.00 41.62 134 GLU A O 1
ATOM 978 N N . THR A 1 135 ? -13.210 20.784 12.762 1.00 45.88 135 THR A N 1
ATOM 979 C CA . THR A 1 135 ? -13.459 22.080 12.086 1.00 45.88 135 THR A CA 1
ATOM 980 C C . THR A 1 135 ? -14.956 22.284 11.835 1.00 45.88 135 THR A C 1
ATOM 982 O O . THR A 1 135 ? -15.434 22.510 10.728 1.00 45.88 135 THR A O 1
ATOM 985 N N . ARG A 1 136 ? -15.732 22.223 12.920 1.00 47.44 136 ARG A N 1
ATOM 986 C CA . ARG A 1 136 ? -16.986 22.976 13.052 1.00 47.44 136 ARG A CA 1
ATOM 987 C C . ARG A 1 136 ? -16.895 23.812 14.327 1.00 47.44 136 ARG A C 1
ATOM 989 O O . ARG A 1 136 ? -17.284 23.363 15.395 1.00 47.44 136 ARG A O 1
ATOM 996 N N . GLN A 1 137 ? -16.353 25.015 14.205 1.00 47.25 137 GLN A N 1
ATOM 997 C CA . GLN A 1 137 ? -16.603 26.122 15.132 1.00 47.25 137 GLN A CA 1
ATOM 998 C C . GLN A 1 137 ? -17.064 27.273 14.225 1.00 47.25 137 GLN A C 1
ATOM 1000 O O . GLN A 1 137 ? -16.336 27.632 13.302 1.00 47.25 137 GLN A O 1
ATOM 1005 N N . SER A 1 138 ? -18.378 27.508 14.151 1.00 48.22 138 SER A N 1
ATOM 1006 C CA . SER A 1 138 ? -19.189 28.381 15.026 1.00 48.22 138 SER A CA 1
ATOM 1007 C C . SER A 1 138 ? -19.061 29.844 14.633 1.00 48.22 138 SER A C 1
ATOM 1009 O O . SER A 1 138 ? -17.939 30.378 14.733 1.00 48.22 138 SER A O 1
#

Solvent-accessible surface area (backbone atoms only — not comparable to full-atom values): 8230 Å² total; per-residue (Å²): 135,83,86,85,82,90,69,86,72,69,81,68,97,44,59,68,43,59,36,39,39,30,29,45,62,91,59,32,14,54,52,46,47,60,53,52,69,68,36,66,67,52,60,74,43,34,50,77,45,83,37,61,51,82,51,65,97,87,56,89,67,53,54,55,49,25,29,37,36,40,24,61,25,67,72,49,49,54,56,51,45,45,50,54,51,49,58,54,58,78,43,78,58,103,76,45,46,39,40,36,40,34,31,79,91,31,74,50,72,44,54,64,92,63,87,77,56,56,68,57,54,51,47,55,53,53,53,43,64,66,62,89,78,80,87,84,79,134

Organism: NCBI:txid146819

InterPro domains:
  IPR045428 Effector Associated Constant Component 1 [PF19953] (26-123)

Sequence (138 aa):
MKSADEAQKTTMNGGTVELRIGVDGEGGSATLYRWLARDPDLAYQGRMSPVVTPTSPGEQGGTFEAVNVILANVAALGSLVVAVLTYRSTRRGNSSGSIRFESQGVVVTIEPGTQVSAEEIIARLSDGAGGEQETRQS

Nearest PDB structures (foldseek):
  8fak-assembly1_H  TM=6.550E-01  e=6.931E-02  Escherichia coli K-12
  3lo3-assembly2_C  TM=5.486E-01  e=4.012E-02  Colwellia psychrerythraea 34H
  2cz4-assembly1_A  TM=4.125E-01  e=4.530E-02  Thermus thermophilus HB8
  2zdo-assembly2_C  TM=4.148E-01  e=4.036E-01  Staphylococcus aureus
  1xbw-assembly2_D  TM=2.980E-01  e=2.979E-01  Staphylococcus aureus subsp. aureus MW2

pLDDT: mean 73.17, std 17.21, range [36.94, 90.44]

Secondary structure (DSSP, 8-state):
------------S---EEEEEEESSTTHHHHHHHHHTT-HHHHHHEEEEEEEPPPPTTSSS--EEEEEEEESSSHHHHHHHHHHHHHHHHT-STT---EEEEETTEEEEE-TT----HHHHHHHHHHGGG--S-----

Foldseek 3Di:
DDDDPPPVPDPDQFDKWKKKKFWDDQCLQVVLQVQLCPDVLQVVFWDKDFDFDDDDPPDPGGGRGIIIIIGRGLVVLLVVLVSVVVVLVVPPDPPRGWMWMDTPNQIDIHHPPDDDDSVRVSCSNVVVVPVPPPDDDD